Protein AF-A0A7U6QNY7-F1 (afdb_monomer_lite)

pLDDT: mean 79.13, std 17.0, range [35.66, 97.0]

Sequence (137 aa):
MARGIQHIALASDDLFASIDMLKAAGIPLMTAPNAAYYEMLSERLPNHGENVADLQTRGILLDGTTEGGAPRLLLQIFSETILGSPVFFEFIQRKGDYADGFGEGNFKALFESIERDQVRRGTVGQQETNQSETETP

Radius of gyration: 19.25 Å; chains: 1; bounding box: 35×60×57 Å

Secondary structure (DSSP, 8-state):
------EEEEE-S-HHHHHHHHHHTT--BPPPPPHHHHHTHHHHSTT----HHHHHHHT-EEEEE-TTSS-EEEEEEEBPPPTTSS-EEEEEEEESS-SS---HHHHHHHHHHHHHHHHHTT-S-------------

Structure (mmCIF, N/CA/C/O backbone):
data_AF-A0A7U6QNY7-F1
#
_entry.id   AF-A0A7U6QNY7-F1
#
loop_
_atom_site.group_PDB
_atom_site.id
_atom_site.type_symbol
_atom_site.label_atom_id
_atom_site.label_alt_id
_atom_site.label_comp_id
_atom_site.label_asym_id
_atom_site.label_entity_id
_atom_site.label_seq_id
_atom_site.pdbx_PDB_ins_code
_atom_site.Cartn_x
_atom_site.Cartn_y
_atom_site.Cartn_z
_atom_site.occupancy
_atom_site.B_iso_or_equiv
_atom_site.auth_seq_id
_atom_site.auth_comp_id
_atom_site.auth_asym_id
_atom_site.auth_atom_id
_atom_site.pdbx_PDB_model_num
ATOM 1 N N . MET A 1 1 ? 7.718 5.878 28.774 1.00 41.28 1 MET A N 1
ATOM 2 C CA . MET A 1 1 ? 7.646 5.322 27.405 1.00 41.28 1 MET A CA 1
ATOM 3 C C . MET A 1 1 ? 7.550 3.806 27.515 1.00 41.28 1 MET A C 1
ATOM 5 O O . MET A 1 1 ? 8.564 3.170 27.777 1.00 41.28 1 MET A O 1
ATOM 9 N N . ALA A 1 2 ? 6.356 3.217 27.427 1.00 45.03 2 ALA A N 1
ATOM 10 C CA . ALA A 1 2 ? 6.252 1.758 27.374 1.00 45.03 2 ALA A CA 1
ATOM 11 C C . ALA A 1 2 ? 6.681 1.292 25.972 1.00 45.03 2 ALA A C 1
ATOM 13 O O . ALA A 1 2 ? 6.124 1.746 24.976 1.00 45.03 2 ALA A O 1
ATOM 14 N N . ARG A 1 3 ? 7.706 0.436 25.894 1.00 60.56 3 ARG A N 1
ATOM 15 C CA . ARG A 1 3 ? 8.121 -0.235 24.655 1.00 60.56 3 ARG A CA 1
ATOM 16 C C . ARG A 1 3 ? 7.118 -1.353 24.373 1.00 60.56 3 ARG A C 1
ATOM 18 O O . ARG A 1 3 ? 7.100 -2.342 25.098 1.00 60.56 3 ARG A O 1
ATOM 25 N N . GLY A 1 4 ? 6.275 -1.165 23.365 1.00 70.44 4 GLY A N 1
ATOM 26 C CA . GLY A 1 4 ? 5.298 -2.150 22.902 1.00 70.44 4 GLY A CA 1
ATOM 27 C C . GLY A 1 4 ? 5.419 -2.373 21.398 1.00 70.44 4 GLY A C 1
ATOM 28 O O . GLY A 1 4 ? 6.018 -1.560 20.695 1.00 70.44 4 GLY A O 1
ATOM 29 N N . ILE A 1 5 ? 4.862 -3.482 20.914 1.00 79.50 5 ILE A N 1
ATOM 30 C CA . ILE A 1 5 ? 4.715 -3.730 19.476 1.00 79.50 5 ILE A CA 1
ATOM 31 C C . ILE A 1 5 ? 3.789 -2.644 18.921 1.00 79.50 5 ILE A C 1
ATOM 33 O O . ILE A 1 5 ? 2.694 -2.466 19.442 1.00 79.50 5 ILE A O 1
ATOM 37 N N . GLN A 1 6 ? 4.239 -1.902 17.908 1.00 82.19 6 GLN A N 1
ATOM 38 C CA . GLN A 1 6 ? 3.440 -0.855 17.264 1.00 82.19 6 GLN A CA 1
ATOM 39 C C . GLN A 1 6 ? 2.589 -1.430 16.126 1.00 82.19 6 GLN A C 1
ATOM 41 O O . GLN A 1 6 ? 1.434 -1.053 15.966 1.00 82.19 6 GLN A O 1
ATOM 46 N N . HIS A 1 7 ? 3.142 -2.363 15.356 1.00 87.75 7 HIS A N 1
ATOM 47 C CA . HIS A 1 7 ? 2.420 -3.029 14.285 1.00 87.75 7 HIS A CA 1
ATOM 48 C C . HIS A 1 7 ? 2.945 -4.440 14.039 1.00 87.75 7 HIS A C 1
ATOM 50 O O . HIS A 1 7 ? 4.043 -4.797 14.474 1.00 87.75 7 HIS A O 1
ATOM 56 N N . ILE A 1 8 ? 2.134 -5.240 13.351 1.00 90.19 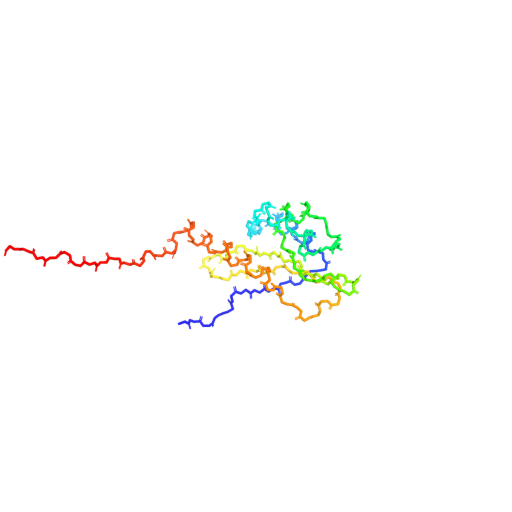8 ILE A N 1
ATOM 57 C CA . ILE A 1 8 ? 2.491 -6.580 12.879 1.00 90.19 8 ILE A CA 1
ATOM 58 C C . ILE A 1 8 ? 2.296 -6.599 11.364 1.00 90.19 8 ILE A C 1
ATOM 60 O O . ILE A 1 8 ? 1.198 -6.312 10.888 1.00 90.19 8 ILE A O 1
ATOM 64 N N . ALA A 1 9 ? 3.353 -6.942 10.626 1.00 92.50 9 ALA A N 1
ATOM 65 C CA . ALA A 1 9 ? 3.308 -7.086 9.177 1.00 92.50 9 ALA A CA 1
ATOM 66 C C . ALA A 1 9 ? 2.950 -8.521 8.773 1.00 92.50 9 ALA A C 1
ATOM 68 O O . ALA A 1 9 ? 3.562 -9.486 9.235 1.00 92.50 9 ALA A O 1
ATOM 69 N N . LEU A 1 10 ? 1.956 -8.649 7.900 1.00 94.50 10 LEU A N 1
ATOM 70 C CA . LEU A 1 10 ? 1.437 -9.897 7.361 1.00 94.50 10 LEU A CA 1
ATOM 71 C C . LEU A 1 10 ? 1.769 -9.949 5.868 1.00 94.50 10 LEU A C 1
ATOM 73 O O . LEU A 1 10 ? 1.276 -9.139 5.082 1.00 94.50 10 LEU A O 1
ATOM 77 N N . ALA A 1 11 ? 2.633 -10.887 5.488 1.00 94.19 11 ALA A N 1
ATOM 78 C CA . ALA A 1 11 ? 3.026 -11.070 4.097 1.00 94.19 11 ALA A CA 1
ATOM 79 C C . ALA A 1 11 ? 1.900 -11.722 3.279 1.00 94.19 11 ALA A C 1
ATOM 81 O O . ALA A 1 11 ? 1.200 -12.605 3.777 1.00 94.19 11 ALA A O 1
ATOM 82 N N . SER A 1 12 ? 1.757 -11.305 2.023 1.00 95.31 12 SER A N 1
ATOM 83 C CA . SER A 1 12 ? 0.831 -11.890 1.056 1.00 95.31 12 SER A CA 1
ATOM 84 C C . SER A 1 12 ? 1.488 -12.061 -0.312 1.00 95.31 12 SER A C 1
ATOM 86 O O . SER A 1 12 ? 2.212 -11.179 -0.775 1.00 95.31 12 SER A O 1
ATOM 88 N N . ASP A 1 13 ? 1.193 -13.183 -0.971 1.00 93.75 13 ASP A N 1
ATOM 89 C CA . ASP A 1 13 ? 1.596 -13.449 -2.357 1.00 93.75 13 ASP A CA 1
ATOM 90 C C . ASP A 1 13 ? 0.677 -12.743 -3.374 1.00 93.75 13 ASP A C 1
ATOM 92 O O . ASP A 1 13 ? 1.070 -12.519 -4.520 1.00 93.75 13 ASP A O 1
ATOM 96 N N . ASP A 1 14 ? -0.529 -12.349 -2.949 1.00 95.50 14 ASP A N 1
ATOM 97 C CA . ASP A 1 14 ? -1.487 -11.557 -3.726 1.00 95.50 14 ASP A CA 1
ATOM 98 C C . ASP A 1 14 ? -2.178 -10.535 -2.815 1.00 95.50 14 ASP A C 1
ATOM 100 O O . ASP A 1 14 ? -3.231 -10.776 -2.203 1.00 95.50 14 ASP A O 1
ATOM 104 N N . LEU A 1 15 ? -1.551 -9.366 -2.705 1.00 96.06 15 LEU A N 1
ATOM 105 C CA . LEU A 1 15 ? -2.035 -8.288 -1.855 1.00 96.06 15 LEU A CA 1
ATOM 106 C C . LEU A 1 15 ? -3.356 -7.704 -2.365 1.00 96.06 15 LEU A C 1
ATOM 108 O O . LEU A 1 15 ? -4.182 -7.293 -1.553 1.00 96.06 15 LEU A O 1
ATOM 112 N N . PHE A 1 16 ? -3.590 -7.692 -3.679 1.00 95.94 16 PHE A N 1
ATOM 113 C CA . PHE A 1 16 ? -4.812 -7.133 -4.258 1.00 95.94 16 PHE A CA 1
ATOM 114 C C . PHE A 1 16 ? -6.028 -7.954 -3.830 1.00 95.94 16 PHE A C 1
ATOM 116 O O . PHE A 1 16 ? -6.965 -7.398 -3.250 1.00 95.94 16 PHE A O 1
ATOM 123 N N . ALA A 1 17 ? -5.971 -9.275 -4.020 1.00 96.69 17 ALA A N 1
ATOM 124 C CA . ALA A 1 17 ? -7.024 -10.177 -3.563 1.00 96.69 17 ALA A CA 1
ATOM 125 C C . ALA A 1 17 ? -7.189 -10.135 -2.035 1.00 96.69 17 ALA A C 1
ATOM 127 O O . ALA A 1 17 ? -8.311 -10.100 -1.525 1.00 96.69 17 ALA A O 1
ATOM 128 N N . SER A 1 18 ? -6.074 -10.072 -1.297 1.00 97.00 18 SER A N 1
ATOM 129 C CA . SER A 1 18 ? -6.095 -9.982 0.168 1.00 97.00 18 SER A CA 1
ATOM 130 C C . SER A 1 18 ? -6.826 -8.729 0.654 1.00 97.00 18 SER A C 1
ATOM 132 O O . SER A 1 18 ? -7.664 -8.813 1.550 1.00 97.00 18 SER A O 1
ATOM 134 N N . ILE A 1 19 ? -6.561 -7.569 0.046 1.00 95.50 19 ILE A N 1
ATOM 135 C CA . ILE A 1 19 ? -7.236 -6.309 0.386 1.00 95.50 19 ILE A CA 1
ATOM 136 C C . ILE A 1 19 ? -8.724 -6.379 0.068 1.00 95.50 19 ILE A C 1
ATOM 138 O O . ILE A 1 19 ? -9.536 -5.925 0.875 1.00 95.50 19 ILE A O 1
ATOM 142 N N . ASP A 1 20 ? -9.092 -6.954 -1.074 1.00 95.50 20 AS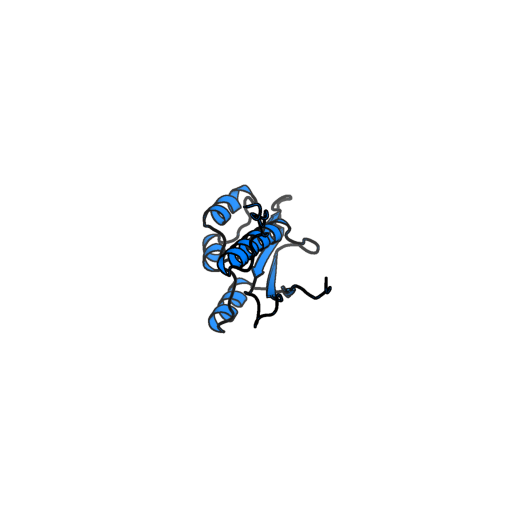P A N 1
ATOM 143 C CA . ASP A 1 20 ? -10.497 -7.086 -1.460 1.00 95.50 20 ASP A CA 1
ATOM 144 C C . ASP A 1 20 ? -11.258 -7.960 -0.444 1.00 95.50 20 ASP A C 1
ATOM 146 O O . ASP A 1 20 ? -12.358 -7.599 -0.015 1.00 95.50 20 ASP A O 1
ATOM 150 N N . MET A 1 21 ? -10.635 -9.039 0.043 1.00 96.50 21 MET A N 1
ATOM 151 C CA . MET A 1 21 ? -11.181 -9.870 1.123 1.00 96.50 21 MET A CA 1
ATOM 152 C C . MET A 1 21 ? -11.263 -9.128 2.464 1.00 96.50 21 MET A C 1
ATOM 154 O O . MET A 1 21 ? -12.285 -9.218 3.144 1.00 96.50 21 MET A O 1
ATOM 158 N N . LEU A 1 22 ? -10.224 -8.379 2.848 1.00 94.81 22 LEU A N 1
ATOM 159 C CA . LEU A 1 22 ? -10.208 -7.593 4.090 1.00 94.81 22 LEU A CA 1
ATOM 160 C C . LEU A 1 22 ? -11.313 -6.531 4.095 1.00 94.81 22 LEU A C 1
ATOM 162 O O . LEU A 1 22 ? -12.038 -6.398 5.083 1.00 94.81 22 LEU A O 1
ATOM 166 N N . LYS A 1 23 ? -11.485 -5.819 2.975 1.00 92.31 23 LYS A N 1
ATOM 167 C CA . LYS A 1 23 ? -12.562 -4.837 2.795 1.00 92.31 23 LYS A CA 1
ATOM 168 C C . LYS A 1 23 ? -13.936 -5.500 2.861 1.00 92.31 23 LYS A C 1
ATOM 170 O O . LYS A 1 23 ? -14.811 -4.997 3.560 1.00 92.31 23 LYS A O 1
ATOM 175 N N . ALA A 1 24 ? -14.119 -6.641 2.192 1.00 95.06 24 ALA A N 1
ATOM 176 C CA . ALA A 1 24 ? -15.369 -7.401 2.248 1.00 95.06 24 ALA A CA 1
ATOM 177 C C . ALA A 1 24 ? -15.689 -7.913 3.666 1.00 95.06 24 ALA A C 1
ATOM 179 O O . ALA A 1 24 ? -16.856 -7.980 4.049 1.00 95.06 24 ALA A O 1
ATOM 180 N N . ALA A 1 25 ? -14.662 -8.224 4.461 1.00 94.62 25 ALA A N 1
ATOM 181 C CA . ALA A 1 25 ? -14.787 -8.617 5.863 1.00 94.62 25 ALA A CA 1
ATOM 182 C C . ALA A 1 25 ? -14.991 -7.430 6.829 1.00 94.62 25 ALA A C 1
ATOM 184 O O . ALA A 1 25 ? -15.138 -7.644 8.032 1.00 94.62 25 ALA A O 1
ATOM 185 N N . GLY A 1 26 ? -15.007 -6.188 6.331 1.00 92.00 26 GLY A N 1
ATOM 186 C CA . GLY A 1 26 ? -15.214 -4.989 7.144 1.00 92.00 26 GLY A CA 1
ATOM 187 C C . GLY A 1 26 ? -13.993 -4.557 7.958 1.00 92.00 26 GLY A C 1
ATOM 188 O O . GLY A 1 26 ? -14.148 -3.825 8.935 1.00 92.00 26 GLY A O 1
ATOM 189 N N . ILE A 1 27 ? -12.785 -4.995 7.584 1.00 91.12 27 ILE A N 1
ATOM 190 C CA . ILE A 1 27 ? -11.552 -4.545 8.236 1.00 91.12 27 ILE A CA 1
ATOM 191 C C . ILE A 1 27 ? -11.246 -3.105 7.794 1.00 91.12 27 ILE A C 1
ATOM 193 O O . ILE A 1 27 ? -11.079 -2.865 6.595 1.00 91.12 27 ILE A O 1
ATOM 197 N N . PRO A 1 28 ? -11.156 -2.138 8.728 1.00 90.50 28 PRO A N 1
ATOM 198 C CA . PRO A 1 28 ? -10.855 -0.756 8.387 1.00 90.50 28 PRO A CA 1
ATOM 199 C C . PRO A 1 28 ? -9.389 -0.621 7.962 1.00 90.50 28 PRO A C 1
ATOM 201 O O . PRO A 1 28 ? -8.467 -0.987 8.696 1.00 90.50 28 PRO A O 1
ATOM 204 N N . LEU A 1 29 ? -9.183 -0.090 6.759 1.00 91.25 29 LEU A N 1
ATOM 205 C CA . LEU A 1 29 ? -7.873 0.199 6.181 1.00 91.25 29 LEU A CA 1
ATOM 206 C C . LEU A 1 29 ? -7.665 1.709 6.123 1.00 91.25 29 LEU A C 1
ATOM 208 O O . LEU A 1 29 ? -8.624 2.464 5.955 1.00 91.25 29 LEU A O 1
ATOM 212 N N . MET A 1 30 ? -6.414 2.147 6.234 1.00 87.69 30 MET A N 1
ATOM 213 C CA . MET A 1 30 ? -6.083 3.560 6.113 1.00 87.69 30 MET A CA 1
ATOM 214 C C . MET A 1 30 ? -6.507 4.124 4.756 1.00 87.69 30 MET A C 1
ATOM 216 O O . MET A 1 30 ? -6.550 3.432 3.738 1.00 87.69 30 MET A O 1
ATOM 220 N N . THR A 1 31 ? -6.818 5.420 4.753 1.00 83.69 31 THR A N 1
ATOM 221 C CA . THR A 1 31 ? -7.178 6.126 3.524 1.00 83.69 31 THR A CA 1
ATOM 222 C C . THR A 1 31 ? -5.972 6.204 2.593 1.00 83.69 31 THR A C 1
ATOM 224 O O . THR A 1 31 ? -4.847 6.427 3.038 1.00 83.69 31 THR A O 1
ATOM 227 N N . ALA A 1 32 ? -6.224 6.046 1.294 1.00 81.12 32 ALA A N 1
ATOM 228 C CA . ALA A 1 32 ? -5.209 6.199 0.264 1.00 81.12 32 ALA A CA 1
ATOM 229 C C . ALA A 1 32 ? -4.515 7.579 0.350 1.00 81.12 32 ALA A C 1
ATOM 231 O O . ALA A 1 32 ? -5.162 8.574 0.704 1.00 81.12 32 ALA A O 1
ATOM 232 N N . PRO A 1 33 ? -3.230 7.677 -0.036 1.00 78.69 33 PRO A N 1
ATOM 233 C CA . PRO A 1 33 ? -2.589 8.953 -0.328 1.00 78.69 33 PRO A CA 1
ATOM 234 C C . PRO A 1 33 ? -3.367 9.789 -1.354 1.00 78.69 33 PRO A C 1
ATOM 236 O O . PRO A 1 33 ? -4.272 9.313 -2.043 1.00 78.69 33 PRO A O 1
ATOM 239 N N . ASN A 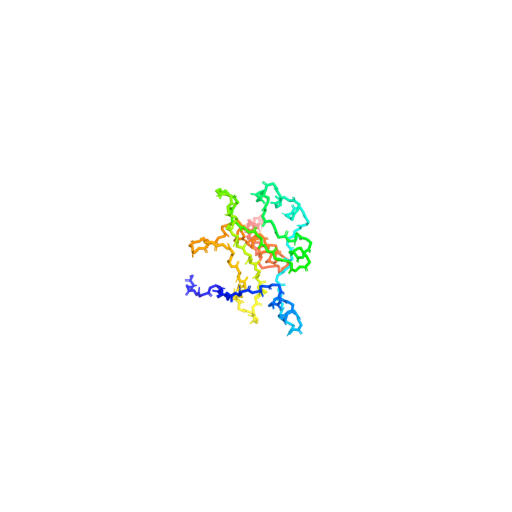1 34 ? -2.983 11.059 -1.491 1.00 82.62 34 ASN A N 1
ATOM 240 C CA . ASN A 1 34 ? -3.556 11.929 -2.518 1.00 82.62 34 ASN A CA 1
ATOM 241 C C . ASN A 1 34 ? -3.213 11.437 -3.941 1.00 82.62 34 ASN A C 1
ATOM 243 O O . ASN A 1 34 ? -2.280 10.666 -4.143 1.00 82.62 34 ASN A O 1
ATOM 247 N N . ALA A 1 35 ? -3.959 11.908 -4.946 1.00 85.38 35 ALA A N 1
ATOM 248 C CA . ALA A 1 35 ? -3.714 11.543 -6.347 1.00 85.38 35 ALA A CA 1
ATOM 249 C C . ALA A 1 35 ? -2.278 11.871 -6.803 1.00 85.38 35 ALA A C 1
ATOM 251 O O . ALA A 1 35 ? -1.663 11.073 -7.503 1.00 85.38 35 ALA A O 1
ATOM 252 N N . ALA A 1 36 ? -1.713 12.982 -6.314 1.00 85.56 36 ALA A N 1
ATOM 253 C CA . ALA A 1 36 ? -0.349 13.403 -6.626 1.00 85.56 36 ALA A CA 1
ATOM 254 C C . ALA A 1 36 ? 0.710 12.343 -6.260 1.00 85.56 36 ALA A C 1
ATOM 256 O O . ALA A 1 36 ? 1.670 12.165 -7.003 1.00 85.56 36 ALA A O 1
ATOM 257 N N . TYR A 1 37 ? 0.530 11.588 -5.167 1.00 87.44 37 TYR A N 1
ATOM 258 C CA . TYR A 1 37 ? 1.424 10.474 -4.822 1.00 87.44 37 TYR A CA 1
ATOM 259 C C . TYR A 1 37 ? 1.513 9.442 -5.955 1.00 87.44 37 TYR A C 1
ATOM 261 O O . TYR A 1 37 ? 2.610 9.013 -6.313 1.00 87.44 37 TYR A O 1
ATOM 269 N N . TYR A 1 38 ? 0.365 9.069 -6.526 1.00 88.94 38 TYR A N 1
ATOM 270 C CA . TYR A 1 38 ? 0.265 8.065 -7.584 1.00 88.94 38 TYR A CA 1
ATOM 271 C C . TYR A 1 38 ? 0.775 8.588 -8.930 1.00 88.94 38 TYR A C 1
ATOM 273 O O . TYR A 1 38 ? 1.425 7.846 -9.664 1.00 88.94 38 TYR A O 1
ATOM 281 N N . GLU A 1 39 ? 0.550 9.870 -9.225 1.00 89.12 39 GLU A N 1
ATOM 282 C CA . GLU A 1 39 ? 1.088 10.539 -10.418 1.00 89.12 39 GLU A CA 1
ATOM 283 C C . GLU A 1 39 ? 2.627 10.540 -10.421 1.00 89.12 39 GLU A C 1
ATOM 285 O O . GLU A 1 39 ? 3.251 10.278 -11.449 1.00 89.12 39 GLU A O 1
ATOM 290 N N . MET A 1 40 ? 3.249 10.731 -9.253 1.00 88.44 40 MET A N 1
ATOM 291 C CA . MET A 1 40 ? 4.709 10.745 -9.104 1.00 88.44 40 MET A CA 1
ATOM 292 C C . MET A 1 40 ? 5.367 9.353 -9.149 1.00 88.44 40 MET A C 1
ATOM 294 O O . MET A 1 40 ? 6.596 9.264 -9.212 1.00 88.44 40 MET A O 1
ATOM 298 N N . LEU A 1 41 ? 4.603 8.251 -9.111 1.00 89.38 41 LEU A N 1
ATOM 299 C CA . LEU A 1 41 ? 5.182 6.897 -9.099 1.00 89.38 41 LEU A CA 1
ATOM 300 C C . LEU A 1 41 ? 5.988 6.594 -10.363 1.00 89.38 41 LEU A C 1
ATOM 302 O O . LEU A 1 41 ? 7.040 5.968 -10.269 1.00 89.38 41 LEU A O 1
ATOM 306 N N . SER A 1 42 ? 5.534 7.070 -11.524 1.00 86.75 42 SER A N 1
ATOM 307 C CA . SER A 1 42 ? 6.221 6.821 -12.800 1.00 86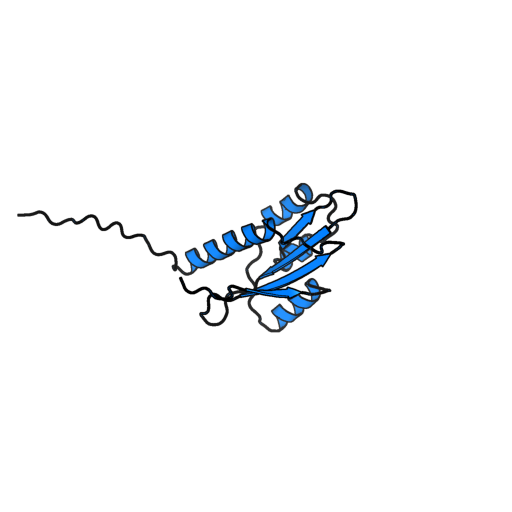.75 42 SER A CA 1
ATOM 308 C C . SER A 1 42 ? 7.594 7.494 -12.872 1.00 86.75 42 SER A C 1
ATOM 310 O O . SER A 1 42 ? 8.500 6.967 -13.511 1.00 86.75 42 SER A O 1
ATOM 312 N N . GLU A 1 43 ? 7.760 8.638 -12.203 1.00 88.00 43 GLU A N 1
ATOM 313 C CA . GLU A 1 43 ? 9.042 9.345 -12.116 1.00 88.00 43 GLU A CA 1
ATOM 314 C C . GLU A 1 43 ? 9.971 8.702 -11.081 1.00 88.00 43 GLU A C 1
ATOM 316 O O . GLU A 1 43 ? 11.167 8.553 -11.326 1.00 88.00 43 GLU A O 1
ATOM 321 N N . ARG A 1 44 ? 9.422 8.294 -9.929 1.00 88.12 44 ARG A N 1
ATOM 322 C CA . ARG A 1 44 ? 10.190 7.676 -8.834 1.00 88.12 44 ARG A CA 1
ATOM 323 C C . ARG A 1 44 ? 10.643 6.253 -9.152 1.00 88.12 44 ARG A C 1
ATOM 325 O O . ARG A 1 44 ? 11.735 5.860 -8.758 1.00 88.12 44 ARG A O 1
ATOM 332 N N . LEU A 1 45 ? 9.786 5.479 -9.813 1.00 89.31 45 LEU A N 1
ATOM 333 C CA . LEU A 1 45 ? 9.983 4.064 -10.121 1.00 89.31 45 LEU A CA 1
ATOM 334 C C . LEU A 1 45 ? 9.659 3.821 -11.601 1.00 89.31 45 LEU A C 1
ATOM 336 O O . LEU A 1 45 ? 8.638 3.210 -11.927 1.00 89.31 45 LEU A O 1
ATOM 340 N N . PRO A 1 46 ? 10.501 4.298 -12.532 1.00 89.19 46 PRO A N 1
ATOM 341 C CA . PRO A 1 46 ? 10.234 4.142 -13.954 1.00 89.19 46 PRO A CA 1
ATOM 342 C C . PRO A 1 46 ? 10.121 2.659 -14.314 1.00 89.19 46 PRO A C 1
ATOM 344 O O . PRO A 1 46 ? 10.957 1.851 -13.911 1.00 89.19 46 PRO A O 1
ATOM 347 N N . ASN A 1 47 ? 9.099 2.308 -15.097 1.00 88.88 47 ASN A N 1
ATOM 348 C CA . ASN A 1 47 ? 8.819 0.936 -15.540 1.00 88.88 47 ASN A CA 1
ATOM 349 C C . ASN A 1 47 ? 8.558 -0.071 -14.399 1.00 88.88 47 ASN A C 1
ATOM 351 O O . ASN A 1 47 ? 8.868 -1.252 -14.540 1.00 88.88 47 ASN A O 1
ATOM 355 N N . HIS A 1 48 ? 7.961 0.364 -13.283 1.00 90.12 48 HIS A N 1
ATOM 356 C CA . HIS A 1 48 ? 7.594 -0.533 -12.178 1.00 90.12 48 HIS A CA 1
ATOM 357 C C . HIS A 1 48 ? 6.567 -1.619 -12.566 1.00 90.12 48 HIS A C 1
ATOM 359 O O . HIS A 1 48 ? 6.505 -2.657 -11.923 1.00 90.12 48 HIS A O 1
ATOM 365 N N . GLY A 1 49 ? 5.763 -1.417 -13.614 1.00 90.69 49 GLY A N 1
ATOM 366 C CA . GLY A 1 49 ? 4.896 -2.463 -14.180 1.00 90.69 49 GLY A CA 1
ATOM 367 C C . GLY A 1 49 ? 3.612 -2.780 -13.398 1.00 90.69 49 GLY A C 1
ATOM 368 O O . GLY A 1 49 ? 2.863 -3.662 -13.806 1.00 90.69 49 GLY A O 1
ATOM 369 N N . GLU A 1 50 ? 3.320 -2.058 -12.315 1.00 92.62 50 GLU A N 1
ATOM 370 C CA . GLU A 1 5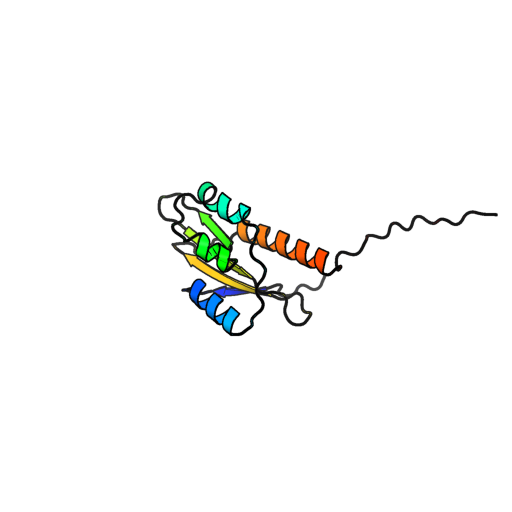0 ? 2.054 -2.177 -11.572 1.00 92.62 50 GLU A CA 1
ATOM 371 C C . GLU A 1 50 ? 0.959 -1.298 -12.192 1.00 92.62 50 GLU A C 1
ATOM 373 O O . GLU A 1 50 ? 1.237 -0.219 -12.721 1.00 92.62 50 GLU A O 1
ATOM 378 N N . ASN A 1 51 ? -0.307 -1.706 -12.062 1.00 94.12 51 ASN A N 1
ATOM 379 C CA . ASN A 1 51 ? -1.433 -0.861 -12.453 1.00 94.12 51 ASN A CA 1
ATOM 380 C C . ASN A 1 51 ? -1.693 0.221 -11.392 1.00 94.12 51 ASN A C 1
ATOM 382 O O . ASN A 1 51 ? -2.290 -0.041 -10.346 1.00 94.12 51 ASN A O 1
ATOM 386 N N . VAL A 1 52 ? -1.285 1.457 -11.685 1.00 93.12 52 VAL A N 1
ATOM 387 C CA . VAL A 1 52 ? -1.427 2.606 -10.776 1.00 93.12 52 VAL A CA 1
ATOM 388 C C . VAL A 1 52 ? -2.884 2.849 -10.359 1.00 93.12 52 VAL A C 1
ATOM 390 O O . VAL A 1 52 ? -3.135 3.176 -9.199 1.00 93.12 52 VAL A O 1
ATOM 393 N N . ALA A 1 53 ? -3.855 2.622 -11.249 1.00 92.62 53 ALA A N 1
ATOM 394 C CA . ALA A 1 53 ? -5.270 2.808 -10.926 1.00 92.62 53 ALA A CA 1
ATOM 395 C C . ALA A 1 53 ? -5.767 1.793 -9.881 1.00 92.62 53 ALA A C 1
ATOM 397 O O . ALA A 1 53 ? -6.548 2.146 -8.991 1.00 92.62 53 ALA A O 1
ATOM 398 N N . ASP A 1 54 ? -5.285 0.549 -9.945 1.00 94.62 54 ASP A N 1
ATOM 399 C CA . ASP A 1 54 ? -5.620 -0.481 -8.958 1.00 94.62 54 ASP A CA 1
ATOM 400 C C . ASP A 1 54 ? -4.975 -0.191 -7.601 1.00 94.62 54 ASP A C 1
ATOM 402 O O . ASP A 1 54 ? -5.629 -0.372 -6.568 1.00 94.62 54 ASP A O 1
ATOM 406 N N . LEU A 1 55 ? -3.729 0.303 -7.602 1.00 94.38 55 LEU A N 1
ATOM 407 C CA . LEU A 1 55 ? -3.043 0.749 -6.387 1.00 94.38 55 LEU A CA 1
ATOM 408 C C . LEU A 1 55 ? -3.824 1.884 -5.714 1.00 94.38 55 LEU A C 1
ATOM 410 O O . LEU A 1 55 ? -4.123 1.803 -4.522 1.00 94.38 55 LEU A O 1
ATOM 414 N N . GLN A 1 56 ? -4.217 2.900 -6.488 1.00 92.31 56 GLN A N 1
ATOM 415 C CA . GLN A 1 56 ? -4.958 4.062 -5.997 1.00 92.31 56 GLN A CA 1
ATOM 416 C C . GLN A 1 56 ? -6.338 3.691 -5.458 1.00 92.31 56 GLN A C 1
ATOM 418 O O . GLN A 1 56 ? -6.708 4.109 -4.362 1.00 92.31 56 GLN A O 1
ATOM 423 N N . THR A 1 57 ? -7.082 2.859 -6.186 1.00 92.06 57 THR A N 1
ATOM 424 C CA . THR A 1 57 ? -8.415 2.396 -5.765 1.00 92.06 57 THR A CA 1
ATOM 425 C C . THR A 1 57 ? -8.354 1.630 -4.441 1.00 92.06 57 THR A C 1
ATOM 427 O O . THR A 1 57 ? -9.286 1.667 -3.629 1.00 92.06 57 THR A O 1
ATOM 430 N N . ARG A 1 58 ? -7.248 0.919 -4.198 1.00 92.88 58 ARG A N 1
ATOM 431 C CA . ARG A 1 58 ? -7.064 0.118 -2.985 1.00 92.88 58 ARG A CA 1
ATOM 432 C C . ARG A 1 58 ? -6.358 0.853 -1.855 1.00 92.88 58 ARG A C 1
ATOM 434 O O . ARG A 1 58 ? -6.517 0.413 -0.723 1.00 92.88 58 ARG A O 1
ATOM 441 N N . GLY A 1 59 ? -5.693 1.971 -2.135 1.00 92.19 59 GLY A N 1
ATOM 442 C CA . GLY A 1 59 ? -4.865 2.698 -1.173 1.00 92.19 59 GLY A CA 1
ATOM 443 C C . GLY A 1 59 ? -3.521 2.024 -0.909 1.00 92.19 59 GLY A C 1
ATOM 444 O O . GLY A 1 59 ? -2.961 2.176 0.171 1.00 92.19 59 GLY A O 1
ATOM 445 N N . ILE A 1 60 ? -3.022 1.251 -1.875 1.00 94.25 60 ILE A N 1
ATOM 446 C CA . ILE A 1 60 ? -1.736 0.560 -1.770 1.00 94.25 60 ILE A CA 1
ATOM 447 C C . ILE A 1 60 ? -0.618 1.570 -2.012 1.00 94.25 60 ILE A C 1
ATOM 449 O O . ILE A 1 60 ? -0.688 2.376 -2.946 1.00 94.25 60 ILE A O 1
ATOM 453 N N . LEU A 1 61 ? 0.411 1.501 -1.175 1.00 93.12 61 LEU A N 1
ATOM 454 C CA . LEU A 1 61 ? 1.661 2.226 -1.323 1.00 93.12 61 LEU A CA 1
ATOM 455 C C . LEU A 1 61 ? 2.672 1.360 -2.070 1.00 93.12 61 LEU A C 1
ATOM 457 O O . LEU A 1 61 ? 2.752 0.152 -1.838 1.00 93.12 61 LEU A O 1
ATOM 461 N N . LEU A 1 62 ? 3.452 1.985 -2.945 1.00 92.00 62 LEU A N 1
ATOM 462 C CA . LEU A 1 62 ? 4.490 1.336 -3.730 1.00 92.00 62 LEU A CA 1
ATOM 463 C C . LEU A 1 62 ? 5.846 1.986 -3.448 1.00 92.00 62 LEU A C 1
ATOM 465 O O . LEU A 1 62 ? 6.012 3.202 -3.584 1.00 92.00 62 LEU A O 1
ATOM 469 N N . ASP A 1 63 ? 6.819 1.148 -3.108 1.00 90.50 63 ASP A N 1
ATOM 470 C CA . ASP A 1 63 ? 8.219 1.528 -2.942 1.00 90.50 63 ASP A CA 1
ATOM 471 C C . ASP A 1 63 ? 9.137 0.499 -3.608 1.00 90.50 63 ASP A C 1
ATOM 473 O O . ASP A 1 63 ? 8.687 -0.561 -4.055 1.00 90.50 63 ASP A O 1
ATOM 477 N N . GLY A 1 64 ? 10.431 0.797 -3.664 1.00 88.88 64 GLY A N 1
ATOM 478 C CA . GLY A 1 64 ? 11.443 -0.134 -4.146 1.00 88.88 64 GLY A CA 1
ATOM 479 C C . GLY A 1 64 ? 12.448 0.507 -5.089 1.00 88.88 64 GLY A C 1
ATOM 480 O O . GLY A 1 64 ? 12.812 1.668 -4.941 1.00 88.88 64 GLY A O 1
ATOM 481 N N . THR A 1 65 ? 12.930 -0.276 -6.048 1.00 86.44 65 THR A N 1
ATOM 482 C CA . THR A 1 65 ? 13.851 0.191 -7.087 1.00 86.44 65 THR A CA 1
ATOM 483 C C . THR A 1 65 ? 13.579 -0.529 -8.399 1.00 86.44 65 THR A C 1
ATOM 485 O O . THR A 1 65 ? 13.231 -1.711 -8.417 1.00 86.44 65 THR A O 1
ATOM 488 N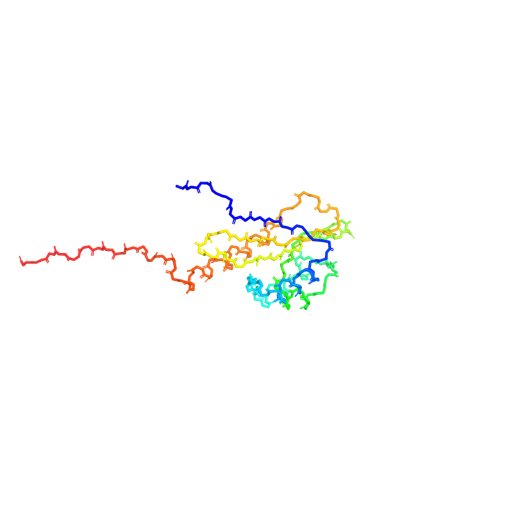 N . THR A 1 66 ? 13.744 0.184 -9.507 1.00 85.88 66 THR A N 1
ATOM 489 C CA . THR A 1 66 ? 13.732 -0.388 -10.860 1.00 85.88 66 THR A CA 1
ATOM 490 C C . THR A 1 66 ? 15.120 -0.386 -11.505 1.00 85.88 66 THR A C 1
ATOM 492 O O . THR A 1 66 ? 15.276 -0.756 -12.671 1.00 85.88 66 THR A O 1
ATOM 495 N N . GLU A 1 67 ? 16.152 -0.019 -10.740 1.00 78.88 67 GLU A N 1
ATOM 496 C CA . GLU A 1 67 ? 17.542 -0.056 -11.181 1.00 78.88 67 GLU A CA 1
ATOM 497 C C . GLU A 1 67 ? 18.022 -1.497 -11.408 1.00 78.88 67 GLU A C 1
ATOM 499 O O . GLU A 1 67 ? 17.620 -2.438 -10.724 1.00 78.88 67 GLU A O 1
ATOM 504 N N . GLY A 1 68 ? 18.911 -1.685 -12.386 1.00 73.44 68 GLY A N 1
ATOM 505 C CA . GLY A 1 68 ? 19.443 -3.009 -12.724 1.00 73.44 68 GLY A CA 1
ATOM 506 C C . GLY A 1 68 ? 18.523 -3.864 -13.604 1.00 73.44 68 GLY A C 1
ATOM 507 O O . GLY A 1 68 ? 18.815 -5.036 -13.820 1.00 73.44 68 GLY A O 1
ATOM 508 N N . GLY A 1 69 ? 17.435 -3.292 -14.135 1.00 75.31 69 GLY A N 1
ATOM 509 C CA . GLY A 1 69 ? 16.588 -3.906 -15.168 1.00 75.31 69 GLY A CA 1
ATOM 510 C C . GLY A 1 69 ? 15.570 -4.933 -14.663 1.00 75.31 69 GLY A C 1
ATOM 511 O O . GLY A 1 69 ? 14.687 -5.323 -15.423 1.00 75.31 69 GLY A O 1
ATOM 512 N N . ALA A 1 70 ? 15.649 -5.333 -13.393 1.00 81.44 70 ALA A N 1
ATOM 513 C CA . ALA A 1 70 ? 14.659 -6.170 -12.726 1.00 81.44 70 ALA A CA 1
ATOM 514 C C . ALA A 1 70 ? 14.028 -5.381 -11.565 1.00 81.44 70 ALA A C 1
ATOM 516 O O . ALA A 1 70 ? 14.705 -5.162 -10.557 1.00 81.44 70 ALA A O 1
ATOM 517 N N . PRO A 1 71 ? 12.758 -4.947 -11.683 1.00 87.06 71 PRO A N 1
ATOM 518 C CA . PRO A 1 71 ? 12.062 -4.246 -10.612 1.00 87.06 71 PRO A CA 1
ATOM 519 C C . PRO A 1 71 ? 12.030 -5.063 -9.322 1.00 87.06 71 PRO A C 1
ATOM 521 O O . PRO A 1 71 ? 11.643 -6.233 -9.318 1.00 87.06 71 PRO A O 1
ATOM 524 N N . ARG A 1 72 ? 12.415 -4.427 -8.217 1.00 90.00 72 ARG A N 1
ATOM 525 C CA . ARG A 1 72 ? 12.299 -4.979 -6.868 1.00 90.00 72 ARG A CA 1
ATOM 526 C C . ARG A 1 72 ? 11.365 -4.071 -6.091 1.00 90.00 72 ARG A C 1
ATOM 528 O O . ARG A 1 72 ? 11.735 -2.942 -5.768 1.00 90.00 72 ARG A O 1
ATOM 535 N N . LEU A 1 73 ? 10.150 -4.544 -5.857 1.00 91.12 73 LEU A N 1
ATOM 536 C CA . LEU A 1 73 ? 9.039 -3.708 -5.419 1.00 91.12 73 LEU A CA 1
ATOM 537 C C . LEU A 1 73 ? 8.497 -4.167 -4.075 1.00 91.12 73 LEU A C 1
ATOM 539 O O . LEU A 1 73 ? 8.462 -5.362 -3.763 1.00 91.12 73 LEU A O 1
ATOM 543 N N . LEU A 1 74 ? 8.019 -3.189 -3.320 1.00 92.62 74 LEU A N 1
ATOM 544 C CA . LEU A 1 74 ? 7.363 -3.369 -2.045 1.00 92.62 74 LEU A CA 1
ATOM 545 C C . LEU A 1 74 ? 5.990 -2.710 -2.086 1.00 92.62 74 LEU A C 1
ATOM 547 O O . LEU A 1 74 ? 5.875 -1.487 -2.185 1.00 92.62 74 LEU A O 1
ATOM 551 N N . LEU A 1 75 ? 4.955 -3.538 -2.015 1.00 94.19 75 LEU A N 1
ATOM 552 C CA . LEU A 1 75 ? 3.574 -3.095 -1.929 1.00 94.19 75 LEU A CA 1
ATOM 553 C C . LEU A 1 75 ? 3.142 -3.189 -0.469 1.00 94.19 75 LEU A C 1
ATOM 555 O O . LEU A 1 75 ? 3.295 -4.247 0.140 1.00 94.19 75 LEU A O 1
ATOM 559 N N . GLN A 1 76 ? 2.610 -2.104 0.086 1.00 94.31 76 GLN A N 1
ATOM 560 C CA . GLN A 1 76 ? 2.182 -2.042 1.485 1.00 94.31 76 GLN A CA 1
ATOM 561 C C . GLN A 1 76 ? 0.833 -1.343 1.621 1.00 94.31 76 GLN A C 1
ATOM 563 O O . GLN A 1 76 ? 0.516 -0.406 0.889 1.00 94.31 76 GLN A O 1
ATOM 568 N N . ILE A 1 77 ? 0.050 -1.775 2.600 1.00 93.75 77 ILE A N 1
ATOM 569 C CA . ILE A 1 77 ? -1.141 -1.073 3.076 1.00 93.75 77 ILE A CA 1
ATOM 570 C C . ILE A 1 77 ? -1.287 -1.307 4.578 1.00 93.75 77 ILE A C 1
ATOM 572 O O . ILE A 1 77 ? -0.884 -2.347 5.099 1.00 93.75 77 ILE A O 1
ATOM 576 N N . PHE A 1 78 ? -1.884 -0.349 5.276 1.00 91.69 78 PHE A N 1
ATOM 577 C CA . PHE A 1 78 ? -1.995 -0.371 6.729 1.00 91.69 78 PHE A CA 1
ATOM 578 C C . PHE A 1 78 ? -3.459 -0.393 7.154 1.00 91.69 78 PHE A C 1
ATOM 580 O O . PHE A 1 78 ? -4.307 0.255 6.534 1.00 91.69 78 PHE A O 1
ATOM 587 N N . SER A 1 79 ? -3.766 -1.141 8.212 1.00 91.38 79 SER A N 1
ATOM 588 C CA . SER A 1 79 ? -5.067 -1.062 8.868 1.00 91.38 79 SER A CA 1
ATOM 589 C C . SER A 1 79 ? -5.186 0.231 9.670 1.00 91.38 79 SER A C 1
ATOM 591 O O . SER A 1 79 ? -4.187 0.830 10.070 1.00 91.38 79 SER A O 1
ATOM 593 N N . GLU A 1 80 ? -6.413 0.635 9.982 1.00 89.00 80 GLU A N 1
ATOM 594 C CA . GLU A 1 80 ? -6.616 1.569 11.089 1.00 89.00 80 GLU A CA 1
ATOM 595 C C . GLU A 1 80 ? -6.199 0.933 12.428 1.00 89.00 80 GLU A C 1
ATOM 597 O O . GLU A 1 80 ? -6.007 -0.285 12.540 1.00 89.00 80 GLU A O 1
ATOM 602 N N . THR A 1 81 ? -6.060 1.768 13.458 1.00 84.81 81 THR A N 1
ATOM 603 C CA . THR A 1 81 ? -5.799 1.306 14.822 1.00 84.81 81 THR A CA 1
ATOM 604 C C . THR A 1 81 ? -6.988 0.533 15.384 1.00 84.81 81 THR A C 1
ATOM 606 O O . THR A 1 81 ? -8.153 0.869 15.157 1.00 84.81 81 THR A O 1
ATOM 609 N N . ILE A 1 82 ? -6.700 -0.524 16.142 1.00 77.25 82 ILE A N 1
ATOM 610 C CA . ILE A 1 82 ? -7.725 -1.467 16.599 1.00 77.25 82 ILE A CA 1
ATOM 611 C C . ILE A 1 82 ? -8.168 -1.126 18.019 1.00 77.25 82 ILE A C 1
ATOM 613 O O . ILE A 1 82 ? -7.351 -1.075 18.934 1.00 77.25 82 ILE A O 1
ATOM 617 N N . LEU A 1 83 ? -9.481 -0.960 18.216 1.00 65.44 83 LEU A N 1
ATOM 618 C CA . LEU A 1 83 ? -10.159 -0.984 19.525 1.00 65.44 83 LEU A CA 1
ATOM 619 C C . LEU A 1 83 ? -9.483 -0.132 20.625 1.00 65.44 83 LEU A C 1
ATOM 621 O O . LEU A 1 83 ? -9.338 -0.574 21.762 1.00 65.44 83 LEU A O 1
ATOM 625 N N . GLY A 1 84 ? -9.057 1.092 20.295 1.00 66.69 84 GLY A N 1
ATOM 626 C CA . GLY A 1 84 ? -8.461 2.028 21.264 1.00 66.69 84 GLY A CA 1
ATOM 627 C C . GLY A 1 84 ? -7.007 1.724 21.654 1.00 66.69 84 GLY A C 1
ATOM 628 O O . GLY A 1 84 ? -6.452 2.402 22.516 1.00 66.69 84 GLY A O 1
ATOM 629 N N . SER A 1 85 ? -6.382 0.737 21.012 1.00 74.25 85 SER A N 1
ATOM 630 C CA . SER A 1 85 ? -4.947 0.463 21.091 1.00 74.25 85 SER A CA 1
ATOM 631 C C . SER A 1 85 ? -4.194 1.224 19.990 1.00 74.25 85 SER A C 1
ATOM 633 O O . SER A 1 85 ? -4.731 1.371 18.894 1.00 74.25 85 SER A O 1
ATOM 635 N N . PRO A 1 86 ? -2.939 1.665 20.210 1.00 79.06 86 PRO A N 1
ATOM 636 C CA . PRO A 1 86 ? -2.103 2.229 19.147 1.00 79.06 86 PRO A CA 1
ATOM 637 C C . PRO A 1 86 ? -1.607 1.180 18.132 1.00 79.06 86 PRO A C 1
ATOM 639 O O . PRO A 1 86 ? -0.864 1.534 17.220 1.00 79.06 86 PRO A O 1
ATOM 642 N N . VAL A 1 87 ? -1.976 -0.097 18.296 1.00 86.06 87 VAL A N 1
ATOM 643 C CA . VAL A 1 87 ? -1.545 -1.194 17.420 1.00 86.06 87 VAL A CA 1
ATOM 644 C C . VAL A 1 87 ? -2.359 -1.234 16.127 1.00 86.06 87 VAL A C 1
ATOM 646 O O . VAL A 1 87 ? -3.591 -1.160 16.160 1.00 86.06 87 VAL A O 1
ATOM 649 N N . PHE A 1 88 ? -1.666 -1.415 15.004 1.00 89.12 88 PHE A N 1
ATOM 650 C CA . PHE A 1 88 ? -2.251 -1.632 13.677 1.00 89.12 88 PHE A CA 1
ATOM 651 C C . PHE A 1 88 ? -1.576 -2.806 12.948 1.00 89.12 88 PHE A C 1
ATOM 653 O O . PHE A 1 88 ? -0.524 -3.297 13.360 1.00 89.12 88 PHE A O 1
ATOM 660 N N . PHE A 1 89 ? -2.191 -3.282 11.869 1.00 91.88 89 PHE A N 1
ATOM 661 C CA . PHE A 1 89 ? -1.613 -4.292 10.986 1.00 91.88 89 PHE A CA 1
ATOM 662 C C . PHE A 1 89 ? -1.064 -3.649 9.720 1.00 91.88 89 PHE A C 1
ATOM 664 O O . PHE A 1 89 ? -1.627 -2.692 9.191 1.00 91.88 89 PHE A O 1
ATOM 671 N N . GLU A 1 90 ? 0.020 -4.216 9.218 1.00 93.00 90 GLU A N 1
ATOM 672 C CA . GLU A 1 90 ? 0.538 -3.951 7.884 1.00 93.00 90 GLU A CA 1
ATOM 673 C C . GLU A 1 90 ? 0.300 -5.191 7.024 1.00 93.00 90 GLU A C 1
ATOM 675 O O . GLU A 1 90 ? 0.538 -6.313 7.467 1.00 93.00 90 GLU A O 1
ATOM 680 N N . PHE A 1 91 ? -0.147 -4.997 5.790 1.00 95.12 91 PHE A N 1
ATOM 681 C CA . PHE A 1 91 ? -0.221 -6.051 4.788 1.00 95.12 91 PHE A CA 1
ATOM 682 C C . PHE A 1 91 ? 0.778 -5.725 3.687 1.00 95.12 91 PHE A C 1
ATOM 684 O O . PHE A 1 91 ? 0.737 -4.633 3.115 1.00 95.12 91 PHE A O 1
ATOM 691 N N . ILE A 1 92 ? 1.684 -6.662 3.419 1.00 94.19 92 ILE A N 1
ATOM 692 C CA . ILE A 1 92 ? 2.866 -6.426 2.592 1.00 94.19 92 ILE A CA 1
ATOM 693 C C . ILE A 1 92 ? 3.017 -7.506 1.525 1.00 94.19 92 ILE A C 1
ATOM 695 O O . ILE A 1 92 ? 2.859 -8.693 1.799 1.00 94.19 92 ILE A O 1
ATOM 699 N N . GLN A 1 93 ? 3.378 -7.102 0.311 1.00 94.56 93 GLN A N 1
ATOM 700 C CA . GLN A 1 93 ? 3.804 -8.008 -0.751 1.00 94.56 93 GLN A CA 1
ATOM 701 C C . GLN A 1 93 ? 5.151 -7.555 -1.307 1.00 94.56 93 GLN A C 1
ATOM 703 O O . GLN A 1 93 ? 5.349 -6.390 -1.655 1.00 94.56 93 GLN A O 1
ATOM 708 N N . ARG A 1 94 ? 6.079 -8.507 -1.397 1.00 92.38 94 ARG A N 1
ATOM 709 C CA . ARG A 1 94 ? 7.428 -8.318 -1.939 1.00 92.38 94 ARG A CA 1
ATOM 710 C C . ARG A 1 94 ? 7.461 -8.920 -3.338 1.00 92.38 94 ARG A C 1
ATOM 712 O O . ARG A 1 94 ? 7.088 -10.079 -3.505 1.00 92.38 94 ARG A O 1
ATOM 719 N N . LYS A 1 95 ? 7.881 -8.148 -4.339 1.00 90.25 95 LYS A N 1
ATOM 720 C CA . LYS A 1 95 ? 8.046 -8.623 -5.722 1.00 90.25 95 LYS A CA 1
ATOM 721 C C . LYS A 1 95 ? 9.504 -8.486 -6.162 1.00 90.25 95 LYS A C 1
ATOM 723 O O . LYS A 1 95 ? 10.146 -7.473 -5.884 1.00 90.25 95 LYS A O 1
ATOM 728 N N . GLY A 1 96 ? 10.004 -9.499 -6.871 1.00 84.69 96 GLY A N 1
ATOM 729 C CA . GLY A 1 96 ? 11.425 -9.640 -7.216 1.00 84.69 96 GLY A CA 1
ATOM 730 C C . GLY A 1 96 ? 12.277 -10.101 -6.027 1.00 84.69 96 GLY A C 1
ATOM 731 O O . GLY A 1 96 ? 11.740 -10.486 -4.990 1.00 84.69 96 GLY A O 1
ATOM 732 N N . ASP A 1 97 ? 13.606 -10.018 -6.152 1.00 74.94 97 ASP A N 1
ATOM 733 C CA . ASP A 1 97 ? 14.571 -10.380 -5.092 1.00 74.94 97 ASP A CA 1
ATOM 734 C C . ASP A 1 97 ? 14.634 -9.321 -3.967 1.00 74.94 97 ASP A C 1
ATOM 736 O O . ASP A 1 97 ? 15.701 -8.880 -3.533 1.00 74.94 97 ASP A O 1
ATOM 740 N N . TYR A 1 98 ? 13.473 -8.856 -3.502 1.00 71.00 98 TYR A N 1
ATOM 741 C CA . TYR A 1 98 ? 13.327 -7.865 -2.437 1.00 71.00 98 TYR A CA 1
ATOM 742 C C . TYR A 1 98 ? 13.357 -8.553 -1.057 1.00 71.00 98 TYR A C 1
ATOM 744 O O . TYR A 1 98 ? 12.386 -8.518 -0.294 1.00 71.00 98 TYR A O 1
ATOM 752 N N . ALA A 1 99 ? 14.472 -9.229 -0.759 1.00 63.00 99 ALA A N 1
ATOM 753 C CA . ALA A 1 99 ? 14.641 -10.025 0.460 1.00 63.00 99 ALA A CA 1
ATOM 754 C C . ALA A 1 99 ? 14.782 -9.155 1.727 1.00 63.00 99 ALA A C 1
ATOM 756 O O . ALA A 1 99 ? 14.146 -9.450 2.733 1.00 63.00 99 ALA A O 1
ATOM 757 N N . ASP A 1 100 ? 15.521 -8.040 1.644 1.00 62.00 100 ASP A N 1
ATOM 758 C CA . ASP A 1 100 ? 15.972 -7.287 2.831 1.00 62.00 100 ASP A CA 1
ATOM 759 C C . ASP A 1 100 ? 15.528 -5.809 2.876 1.00 62.00 100 ASP A C 1
ATOM 761 O O . ASP A 1 100 ? 15.926 -5.059 3.765 1.00 62.00 100 ASP A O 1
ATOM 765 N N . GLY A 1 101 ? 14.711 -5.346 1.924 1.00 65.06 101 GLY A N 1
ATOM 766 C CA . GLY A 1 101 ? 14.257 -3.950 1.899 1.00 65.06 101 GLY A CA 1
ATOM 767 C C . GLY A 1 101 ? 13.079 -3.680 2.846 1.00 65.06 101 GLY A C 1
ATOM 768 O O . GLY A 1 101 ? 12.209 -4.536 3.032 1.00 65.06 101 GLY A O 1
ATOM 769 N N . PHE A 1 102 ? 13.037 -2.484 3.439 1.00 66.12 102 PHE A N 1
ATOM 770 C CA . PHE A 1 102 ? 12.045 -2.106 4.460 1.00 66.12 102 PHE A CA 1
ATOM 771 C C . PHE A 1 102 ? 10.983 -1.099 3.972 1.00 66.12 102 PHE A C 1
ATOM 773 O O . PHE A 1 102 ? 9.995 -0.884 4.664 1.00 66.12 102 PHE A O 1
ATOM 780 N N . GLY A 1 103 ? 11.154 -0.502 2.784 1.00 65.44 103 GLY A N 1
ATOM 781 C CA . GLY A 1 103 ? 10.206 0.483 2.242 1.00 65.44 103 GLY A CA 1
ATOM 782 C C . GLY A 1 103 ? 10.186 1.814 2.993 1.00 65.44 103 GLY A C 1
ATOM 783 O O . GLY A 1 103 ? 9.136 2.241 3.472 1.00 65.44 103 GLY A O 1
ATOM 784 N N . GLU A 1 104 ? 11.340 2.473 3.135 1.00 71.06 104 GLU A N 1
ATOM 785 C CA . GLU A 1 104 ? 11.456 3.742 3.873 1.00 71.06 104 GLU A CA 1
ATOM 786 C C . GLU A 1 104 ? 10.504 4.836 3.352 1.00 71.06 104 GLU A C 1
ATOM 788 O O . GLU A 1 104 ? 9.964 5.621 4.138 1.00 71.06 104 GLU A O 1
ATOM 793 N N . GLY A 1 105 ? 10.251 4.879 2.040 1.00 72.12 105 GLY A N 1
ATOM 794 C CA . GLY A 1 105 ? 9.338 5.838 1.425 1.00 72.12 105 GLY A CA 1
ATOM 795 C C . GLY A 1 105 ? 7.877 5.565 1.776 1.00 72.12 105 GLY A C 1
ATOM 796 O O . GLY A 1 105 ? 7.129 6.501 2.073 1.00 72.12 105 GLY A O 1
ATOM 797 N N . ASN A 1 106 ? 7.475 4.294 1.809 1.00 76.00 106 ASN A N 1
ATOM 798 C CA . ASN A 1 106 ? 6.138 3.904 2.264 1.00 76.00 106 ASN A CA 1
ATOM 799 C C . ASN A 1 106 ? 5.936 4.213 3.750 1.00 76.00 106 ASN A C 1
ATOM 801 O O . ASN A 1 106 ? 4.876 4.704 4.138 1.00 76.00 106 ASN A O 1
ATOM 805 N N . PHE A 1 107 ? 6.966 4.006 4.571 1.00 70.56 107 PHE A N 1
ATOM 806 C CA . PHE A 1 107 ? 6.919 4.329 5.994 1.00 70.56 107 PHE A CA 1
ATOM 807 C C . PHE A 1 107 ? 6.741 5.835 6.239 1.00 70.56 107 PHE A C 1
ATOM 809 O O . PHE A 1 107 ? 5.943 6.236 7.085 1.00 70.56 107 PHE A O 1
ATOM 816 N N . LYS A 1 108 ? 7.411 6.693 5.461 1.00 74.94 108 LYS A N 1
ATOM 817 C CA . LYS A 1 108 ? 7.199 8.147 5.538 1.00 74.94 108 LYS A CA 1
ATOM 818 C C . LYS A 1 108 ? 5.760 8.538 5.174 1.00 74.94 108 LYS A C 1
ATOM 820 O O . LYS A 1 108 ? 5.129 9.289 5.916 1.00 74.94 108 LYS A O 1
ATOM 825 N N . ALA A 1 109 ? 5.226 7.995 4.078 1.00 72.44 109 ALA A N 1
ATOM 826 C CA . ALA A 1 109 ? 3.845 8.250 3.658 1.00 72.44 109 ALA A CA 1
ATOM 827 C C . ALA A 1 109 ? 2.817 7.765 4.700 1.00 72.44 109 ALA A C 1
ATOM 829 O O . ALA A 1 109 ? 1.812 8.438 4.942 1.00 72.44 109 ALA A O 1
ATOM 830 N N . LEU A 1 110 ? 3.091 6.637 5.366 1.00 71.12 110 LEU A N 1
ATOM 831 C CA . LEU A 1 110 ? 2.308 6.160 6.504 1.00 71.12 110 LEU A CA 1
ATOM 832 C C . LEU A 1 110 ? 2.310 7.172 7.656 1.00 71.12 110 LEU A C 1
ATOM 834 O O . LEU A 1 110 ? 1.243 7.506 8.167 1.00 71.12 110 LEU A O 1
ATOM 838 N N . PHE A 1 111 ? 3.482 7.661 8.068 1.00 72.00 111 PHE A N 1
ATOM 839 C CA . PHE A 1 111 ? 3.586 8.618 9.174 1.00 72.00 111 PHE A CA 1
ATOM 840 C C . PHE A 1 111 ? 2.805 9.902 8.894 1.00 72.00 111 PHE A C 1
ATOM 842 O O . PHE A 1 111 ? 2.038 10.339 9.747 1.00 72.00 111 PHE A O 1
ATOM 849 N N . GLU A 1 112 ? 2.909 10.446 7.681 1.00 72.50 112 GLU A N 1
ATOM 850 C CA . GLU A 1 112 ? 2.144 11.631 7.269 1.00 72.50 112 GLU A CA 1
ATOM 851 C C . GLU A 1 112 ? 0.621 11.383 7.298 1.00 72.50 112 GLU A C 1
ATOM 853 O O . GLU A 1 112 ? -0.158 12.278 7.644 1.00 72.50 112 GLU A O 1
ATOM 858 N N . SER A 1 113 ? 0.178 10.164 6.966 1.00 68.00 113 SER A N 1
ATOM 859 C CA . SER A 1 113 ? -1.232 9.759 7.063 1.00 68.00 113 SER A CA 1
ATOM 860 C C . SER A 1 113 ? -1.698 9.625 8.520 1.00 68.00 113 SER A C 1
ATOM 862 O O . SER A 1 113 ? -2.759 10.140 8.881 1.00 68.00 113 SER A O 1
ATOM 864 N N . ILE A 1 114 ? -0.888 8.998 9.382 1.00 67.38 114 ILE A N 1
ATOM 865 C CA . ILE A 1 114 ? -1.173 8.850 10.817 1.00 67.38 114 ILE A CA 1
ATOM 866 C C . ILE A 1 114 ? -1.220 10.213 11.506 1.00 67.38 114 ILE A C 1
ATOM 868 O O . ILE A 1 114 ? -2.155 10.473 12.261 1.00 67.38 114 ILE A O 1
ATOM 872 N N . GLU A 1 115 ? -0.253 11.096 11.254 1.00 69.75 115 GLU A N 1
ATOM 873 C CA . GLU A 1 115 ? -0.236 12.447 11.828 1.00 69.75 115 GLU A CA 1
ATOM 874 C C . GLU A 1 115 ? -1.492 13.227 11.439 1.00 69.75 115 GLU A C 1
ATOM 876 O O . GLU A 1 115 ? -2.133 13.846 12.291 1.00 69.75 115 GLU A O 1
ATOM 881 N N . ARG A 1 116 ? -1.912 13.135 10.172 1.00 67.94 116 ARG A N 1
ATOM 882 C CA . ARG A 1 116 ? -3.158 13.751 9.702 1.00 67.94 116 ARG A CA 1
ATOM 883 C C . ARG A 1 116 ? -4.383 13.205 10.434 1.00 67.94 116 ARG A C 1
ATOM 885 O O . ARG A 1 116 ? -5.278 13.979 10.780 1.00 67.94 116 ARG A O 1
ATOM 892 N N . ASP A 1 117 ? -4.430 11.899 10.683 1.00 65.56 117 ASP A N 1
ATOM 893 C CA . ASP A 1 117 ? -5.531 11.270 11.414 1.00 65.56 117 ASP A CA 1
ATOM 894 C C . ASP A 1 117 ? -5.520 11.633 12.913 1.00 65.56 117 ASP A C 1
ATOM 896 O O . ASP A 1 117 ? -6.570 11.928 13.480 1.00 65.56 117 ASP A O 1
ATOM 900 N N . GLN A 1 118 ? -4.346 11.734 13.548 1.00 63.47 118 GLN A N 1
ATOM 901 C CA . GLN A 1 118 ? -4.192 12.215 14.932 1.00 63.47 118 GLN A CA 1
ATOM 902 C C . GLN A 1 118 ? -4.635 13.678 15.090 1.00 63.47 118 GLN A C 1
ATOM 904 O O . GLN A 1 118 ? -5.319 14.020 16.060 1.00 63.47 118 GLN A O 1
ATOM 909 N N . VAL A 1 119 ? -4.302 14.538 14.119 1.00 68.44 119 VAL A N 1
ATOM 910 C CA . VAL A 1 119 ? -4.794 15.925 14.058 1.00 68.44 119 VAL A CA 1
ATOM 911 C C . VAL A 1 119 ? -6.316 15.944 13.906 1.00 68.44 119 VAL A C 1
ATOM 913 O O . VAL A 1 119 ? -6.996 16.660 14.640 1.00 68.44 119 VAL A O 1
ATOM 916 N N . ARG A 1 120 ? -6.877 15.116 13.014 1.00 63.69 120 ARG A N 1
ATOM 917 C CA . ARG A 1 120 ? -8.332 15.008 12.805 1.00 63.69 120 ARG A CA 1
ATOM 918 C C . ARG A 1 120 ? -9.075 14.511 14.050 1.00 63.69 120 ARG A C 1
ATOM 920 O O . ARG A 1 120 ? -10.169 14.996 14.329 1.00 63.69 120 ARG A O 1
ATOM 927 N N . ARG A 1 121 ? -8.499 13.560 14.792 1.00 61.00 121 ARG A N 1
ATOM 928 C CA . ARG A 1 121 ? -9.045 13.018 16.052 1.00 61.00 121 ARG A CA 1
ATOM 929 C C . ARG A 1 121 ? -8.799 13.938 17.259 1.00 61.00 121 ARG A C 1
ATOM 931 O O . ARG A 1 121 ? -9.215 13.599 18.364 1.00 61.00 121 ARG A O 1
ATOM 938 N N . GLY A 1 122 ? -8.148 15.091 17.067 1.00 52.12 122 GLY A N 1
ATOM 939 C CA . GLY A 1 122 ? -7.917 16.097 18.109 1.00 52.12 122 GLY A CA 1
ATOM 940 C C . GLY A 1 122 ? -6.926 15.670 19.196 1.00 52.12 122 GLY A C 1
ATOM 941 O O . GLY A 1 122 ? -6.945 16.227 20.289 1.00 52.12 122 GLY A O 1
ATOM 942 N N . THR A 1 123 ? -6.085 14.665 18.935 1.00 53.31 123 THR A N 1
ATOM 943 C CA . THR A 1 123 ? -5.185 14.068 19.942 1.00 53.31 123 THR A CA 1
ATOM 944 C C . THR A 1 123 ? -3.824 14.773 20.026 1.00 53.31 123 THR A C 1
ATOM 946 O O . THR A 1 123 ? -3.055 14.527 20.954 1.00 53.31 123 THR A O 1
ATOM 949 N N . VAL A 1 124 ? -3.531 15.701 19.105 1.00 50.22 124 VAL A N 1
ATOM 950 C CA . VAL A 1 124 ? -2.404 16.638 19.235 1.00 50.22 124 VAL A CA 1
ATOM 951 C C . VAL A 1 124 ? -2.843 17.778 20.153 1.00 50.22 124 VAL A C 1
ATOM 953 O O . VAL A 1 124 ? -3.450 18.756 19.721 1.00 50.22 124 VAL A O 1
ATOM 956 N N . GLY A 1 125 ? -2.580 17.607 21.448 1.00 43.22 125 GLY A N 1
ATOM 957 C CA . GLY A 1 125 ? -2.821 18.630 22.456 1.00 43.22 125 GLY A CA 1
ATOM 958 C C . GLY A 1 125 ? -2.042 19.904 22.139 1.00 43.22 125 GLY A C 1
ATOM 959 O O . GLY A 1 125 ? -0.834 19.865 21.902 1.00 43.22 125 GLY A O 1
ATOM 960 N N . GLN A 1 126 ? -2.758 21.029 22.153 1.00 35.66 126 GLN A N 1
ATOM 961 C CA . GLN A 1 126 ? -2.192 22.360 22.327 1.00 35.66 126 GLN A CA 1
ATOM 962 C C . GLN A 1 126 ? -1.138 22.295 23.435 1.00 35.66 126 GLN A C 1
ATOM 964 O O . GLN A 1 126 ? -1.464 21.992 24.582 1.00 35.66 126 GLN A O 1
ATOM 969 N N . GLN A 1 127 ? 0.126 22.558 23.105 1.00 37.94 127 GLN A N 1
ATOM 970 C CA . GLN A 1 127 ? 1.073 22.934 24.143 1.00 37.94 127 GLN A CA 1
ATOM 971 C C . GLN A 1 127 ? 0.580 24.258 24.727 1.00 37.94 127 GLN A C 1
ATOM 973 O O . GLN A 1 127 ? 0.456 25.257 24.021 1.00 37.94 127 GLN A O 1
ATOM 978 N N . GLU A 1 128 ? 0.217 24.200 26.002 1.00 39.84 128 GLU A N 1
ATOM 979 C CA . GLU A 1 128 ? -0.331 25.279 26.808 1.00 39.84 128 GLU A CA 1
ATOM 980 C C . GLU A 1 128 ? 0.551 26.534 26.724 1.00 39.84 128 GLU A C 1
ATOM 982 O O . GLU A 1 128 ? 1.637 26.598 27.297 1.00 39.84 128 GLU A O 1
ATOM 987 N N . THR A 1 129 ? 0.068 27.581 26.056 1.00 39.44 129 THR A N 1
ATOM 988 C CA . THR A 1 129 ? 0.535 28.947 26.311 1.00 39.44 129 THR A CA 1
ATOM 989 C C . THR A 1 129 ? -0.230 29.492 27.514 1.00 39.44 129 THR A C 1
ATOM 991 O O . THR A 1 129 ? -1.154 30.284 27.354 1.00 39.44 129 THR A O 1
ATOM 994 N N . ASN A 1 130 ? 0.128 29.057 28.723 1.00 39.56 130 ASN A N 1
ATOM 995 C CA . ASN A 1 130 ? -0.271 29.745 29.952 1.00 39.56 130 ASN A CA 1
ATOM 996 C C . ASN A 1 130 ? 0.869 30.688 30.361 1.00 39.56 130 ASN A C 1
ATOM 998 O O . ASN A 1 130 ? 1.724 30.343 31.174 1.00 39.56 130 ASN A O 1
ATOM 1002 N N . GLN A 1 131 ? 0.902 31.883 29.762 1.00 41.50 131 GLN A N 1
ATOM 1003 C CA . GLN A 1 131 ? 1.548 33.024 30.408 1.00 41.50 131 GLN A CA 1
ATOM 1004 C C . GLN A 1 131 ? 0.518 33.644 31.350 1.00 41.50 131 GLN A C 1
ATOM 1006 O O . GLN A 1 131 ? -0.565 34.046 30.941 1.00 41.50 131 GLN A O 1
ATOM 1011 N N . SER A 1 132 ? 0.860 33.630 32.631 1.00 42.03 132 SER A N 1
ATOM 1012 C CA . SER A 1 132 ? 0.091 34.156 33.747 1.00 42.03 132 SER A CA 1
ATOM 1013 C C . SER A 1 132 ? -0.217 35.647 33.581 1.00 42.03 132 SER A C 1
ATOM 1015 O O . SER A 1 132 ? 0.669 36.483 33.748 1.00 42.03 132 SER A O 1
ATOM 1017 N N . GLU A 1 133 ? -1.483 35.977 33.343 1.00 50.16 133 GLU A N 1
ATOM 1018 C CA . GLU A 1 133 ? -2.063 37.259 33.739 1.00 50.16 133 GLU A CA 1
ATOM 1019 C C . GLU A 1 133 ? -2.539 37.144 35.191 1.00 50.16 133 GLU A C 1
ATOM 1021 O O . GLU A 1 133 ? -3.620 36.626 35.447 1.00 50.16 133 GLU A O 1
ATOM 1026 N N . THR A 1 134 ? -1.744 37.631 36.144 1.00 43.81 134 THR A N 1
ATOM 1027 C CA . THR A 1 134 ? -2.261 38.149 37.423 1.00 43.81 134 THR A CA 1
ATOM 1028 C C . THR A 1 134 ? -1.281 39.175 37.989 1.00 43.81 134 THR A C 1
ATOM 1030 O O . THR A 1 134 ? -0.449 38.846 38.830 1.00 43.81 134 THR A O 1
ATOM 1033 N N . GLU A 1 135 ? -1.404 40.426 37.556 1.00 40.88 135 GLU A N 1
ATOM 1034 C CA . GLU A 1 135 ? -1.002 41.589 38.353 1.00 40.88 135 GLU A CA 1
ATOM 1035 C C . GLU A 1 135 ? -2.078 42.669 38.220 1.00 40.88 135 GLU A C 1
ATOM 1037 O O . GLU A 1 135 ? -2.165 43.338 37.194 1.00 40.88 135 GLU A O 1
ATOM 1042 N N . THR A 1 136 ? -2.931 42.799 39.240 1.00 38.38 136 THR A N 1
ATOM 1043 C CA . THR A 1 136 ? -3.445 44.072 39.800 1.00 38.38 136 THR A CA 1
ATOM 1044 C C . THR A 1 136 ? -4.305 43.761 41.040 1.00 38.38 136 THR A C 1
ATOM 1046 O O . THR A 1 136 ? -4.804 42.635 41.145 1.00 38.38 136 THR A O 1
ATOM 1049 N N . PRO A 1 137 ? -4.479 44.684 42.008 1.00 55.38 137 PRO A N 1
ATOM 1050 C CA . PRO A 1 137 ? -4.549 46.148 41.879 1.00 55.38 137 PRO A CA 1
ATOM 1051 C C . PRO A 1 137 ? -3.322 46.918 42.377 1.00 55.38 137 PRO A C 1
ATOM 1053 O O . PRO A 1 137 ? -2.682 46.464 43.351 1.00 55.38 137 PRO A O 1
#

Foldseek 3Di:
DDDDDQEAEDEDQDVLVVLVVCVVVVFAWFQADDPVLLVCCCVQEPPLPDDSVSCNVSSWDKDFYCPPPATWIKIKTKTDDPDPDSYIYMYIYTPDPNPPDDRPVVVVVVVVSVVVVCVVVVVPDDPDPPPDPDDDD